Protein AF-A0A447JPW1-F1 (afdb_monomer)

Structure (mmCIF, N/CA/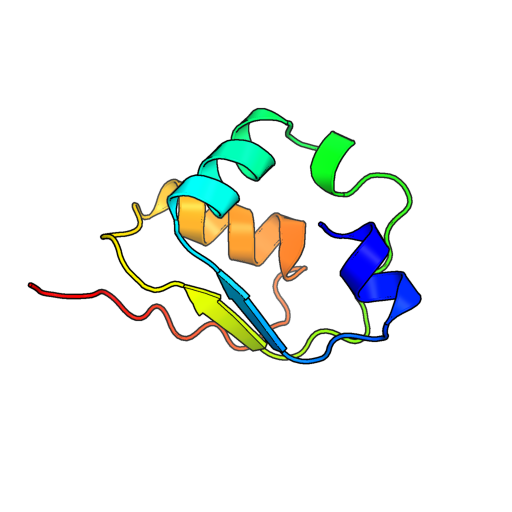C/O backbone):
data_AF-A0A447JPW1-F1
#
_entry.id   AF-A0A447JPW1-F1
#
loop_
_atom_site.group_PDB
_atom_site.id
_atom_site.type_symbol
_atom_site.label_atom_id
_atom_site.label_alt_id
_atom_site.label_comp_id
_atom_site.label_asym_id
_atom_site.label_entity_id
_atom_site.label_seq_id
_atom_site.pdbx_PDB_ins_code
_atom_site.Cartn_x
_atom_site.Cartn_y
_atom_site.Cartn_z
_atom_site.occupancy
_atom_site.B_iso_or_equiv
_atom_site.auth_seq_id
_atom_site.auth_comp_id
_atom_site.auth_asym_id
_atom_site.auth_atom_id
_atom_site.pdbx_PDB_model_num
ATOM 1 N N . MET A 1 1 ? -8.430 3.055 -5.604 1.00 91.69 1 MET A N 1
ATOM 2 C CA . MET A 1 1 ? -7.838 1.893 -4.893 1.00 91.69 1 MET A CA 1
ATOM 3 C C . MET A 1 1 ? -7.943 2.036 -3.374 1.00 91.69 1 MET A C 1
ATOM 5 O O . MET A 1 1 ? -8.620 1.237 -2.748 1.00 91.69 1 MET A O 1
ATOM 9 N N . CYS A 1 2 ? -7.334 3.057 -2.768 1.00 95.00 2 CYS A N 1
ATOM 10 C CA . CYS A 1 2 ? -7.270 3.211 -1.306 1.00 95.00 2 CYS A CA 1
ATOM 11 C C . CYS A 1 2 ? -8.638 3.324 -0.609 1.00 95.00 2 CYS A C 1
ATOM 13 O O . CYS A 1 2 ? -8.833 2.757 0.455 1.00 95.00 2 CYS A O 1
ATOM 15 N N . GLN A 1 3 ? -9.628 3.952 -1.245 1.00 96.38 3 GLN A N 1
ATOM 16 C CA . GLN A 1 3 ? -10.998 3.982 -0.714 1.00 96.38 3 GLN A CA 1
ATOM 17 C C . GLN A 1 3 ? -11.648 2.589 -0.648 1.00 96.38 3 GLN A C 1
ATOM 19 O O . GLN A 1 3 ? -12.457 2.325 0.235 1.00 96.38 3 GLN A O 1
ATOM 24 N N . VAL A 1 4 ? -11.292 1.680 -1.565 1.00 96.31 4 VAL A N 1
ATOM 25 C CA . VAL A 1 4 ? -11.766 0.283 -1.542 1.00 96.31 4 VAL A CA 1
ATOM 26 C C . VAL A 1 4 ? -11.163 -0.441 -0.344 1.00 96.31 4 VAL A C 1
ATOM 28 O O . VAL A 1 4 ? -11.869 -1.180 0.336 1.00 96.31 4 VAL A O 1
ATOM 31 N N . VAL A 1 5 ? -9.885 -0.186 -0.049 1.00 96.81 5 VAL A N 1
ATOM 32 C CA . VAL A 1 5 ? -9.228 -0.711 1.153 1.00 96.81 5 VAL A CA 1
ATOM 33 C C . VAL A 1 5 ? -10.004 -0.303 2.402 1.00 96.81 5 VAL A C 1
ATOM 35 O O . VAL A 1 5 ? -10.343 -1.174 3.196 1.00 96.81 5 VAL A O 1
ATOM 38 N N . ASP A 1 6 ? -10.349 0.977 2.530 1.00 97.31 6 ASP A N 1
ATOM 39 C CA . ASP A 1 6 ? -11.072 1.494 3.697 1.00 97.31 6 ASP A CA 1
ATOM 40 C C . ASP A 1 6 ? -12.492 0.937 3.782 1.00 97.31 6 ASP A C 1
ATOM 42 O O . ASP A 1 6 ? -12.911 0.433 4.823 1.00 97.31 6 ASP A O 1
ATOM 46 N N . LYS A 1 7 ? -13.225 0.964 2.666 1.00 97.94 7 LYS A N 1
ATOM 47 C CA . LYS A 1 7 ? -14.611 0.490 2.604 1.00 97.94 7 LYS A CA 1
ATOM 48 C C . LYS A 1 7 ? -14.739 -0.990 2.959 1.00 97.94 7 LYS A C 1
ATOM 50 O O . LYS A 1 7 ? -15.713 -1.381 3.593 1.00 97.94 7 LYS A O 1
ATOM 55 N N . HIS A 1 8 ? -13.782 -1.806 2.527 1.00 97.94 8 HIS A N 1
ATOM 56 C CA . HIS A 1 8 ? -13.833 -3.259 2.688 1.00 97.94 8 HIS A CA 1
ATOM 57 C C . HIS A 1 8 ? -12.897 -3.785 3.774 1.00 97.94 8 HIS A C 1
ATOM 59 O O . HIS A 1 8 ? -12.794 -4.997 3.939 1.00 97.94 8 HIS A O 1
ATOM 65 N N . GLN A 1 9 ? -12.224 -2.892 4.506 1.00 97.19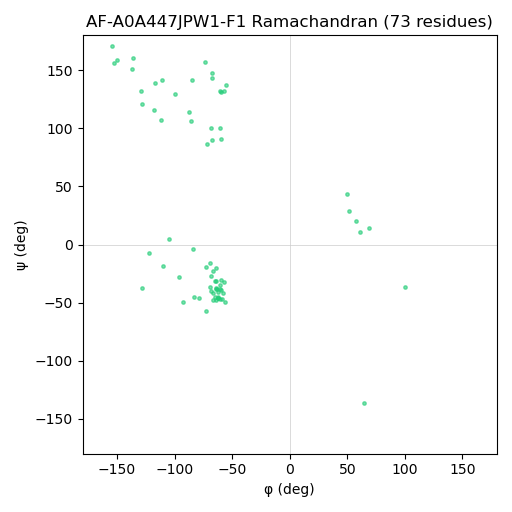 9 GLN A N 1
ATOM 66 C CA . GLN A 1 9 ? -11.260 -3.244 5.548 1.00 97.19 9 GLN A CA 1
ATOM 67 C C . GLN A 1 9 ? -10.228 -4.269 5.058 1.00 97.19 9 GLN A C 1
ATOM 69 O O . GLN A 1 9 ? -9.897 -5.234 5.743 1.00 97.19 9 GLN A O 1
ATOM 74 N N . VAL A 1 10 ? -9.718 -4.065 3.841 1.00 97.31 10 VAL A N 1
ATOM 75 C CA . VAL A 1 10 ? -8.784 -4.999 3.200 1.00 97.31 10 VAL A CA 1
ATOM 76 C C . VAL A 1 10 ? -7.525 -5.139 4.056 1.00 97.31 10 VAL A C 1
ATOM 78 O O . VAL A 1 10 ? -6.924 -4.139 4.453 1.00 97.31 10 VAL A O 1
ATOM 81 N N . ASN A 1 11 ? -7.102 -6.379 4.315 1.00 95.69 11 ASN A N 1
ATOM 82 C CA . ASN A 1 11 ? -5.891 -6.675 5.089 1.00 95.69 11 ASN A CA 1
ATOM 83 C C . ASN A 1 11 ? -4.654 -6.939 4.217 1.00 95.69 11 ASN A C 1
A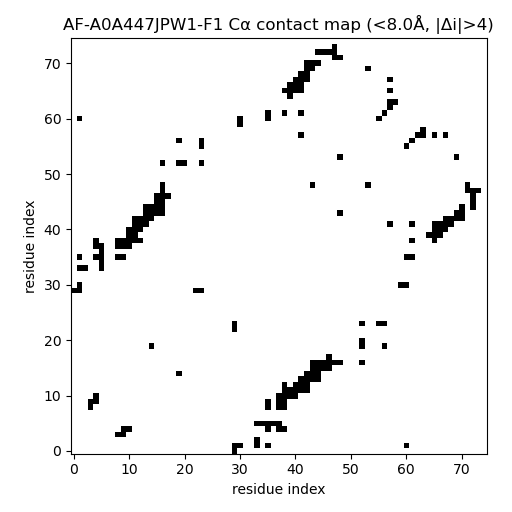TOM 85 O O . ASN A 1 11 ? -3.530 -6.685 4.655 1.00 95.69 11 ASN A O 1
ATOM 89 N N . ILE A 1 12 ? -4.844 -7.440 2.995 1.00 94.44 12 ILE A N 1
ATOM 90 C CA . ILE A 1 12 ? -3.766 -7.784 2.060 1.00 94.44 12 ILE A CA 1
ATOM 91 C C . ILE A 1 12 ? -4.057 -7.112 0.724 1.00 94.44 12 ILE A C 1
ATOM 93 O O . ILE A 1 12 ? -5.094 -7.376 0.119 1.00 94.44 12 ILE A O 1
ATOM 97 N N . LEU A 1 13 ? -3.136 -6.269 0.256 1.00 94.69 13 LEU A N 1
ATOM 98 C CA . LEU A 1 13 ? -3.226 -5.648 -1.064 1.00 94.69 13 LEU A CA 1
ATOM 99 C C . LEU A 1 13 ? -2.131 -6.206 -1.975 1.00 94.69 13 LEU A C 1
ATOM 101 O O . LEU A 1 13 ? -0.945 -5.896 -1.821 1.00 94.69 13 LEU A O 1
ATOM 105 N N . TYR A 1 14 ? -2.552 -7.034 -2.927 1.00 94.06 14 TYR A N 1
ATOM 106 C CA . TYR A 1 14 ? -1.688 -7.693 -3.902 1.00 94.06 14 TYR A CA 1
ATOM 107 C C . TYR A 1 14 ? -2.080 -7.233 -5.308 1.00 94.06 14 TYR A C 1
ATOM 109 O O . TYR A 1 14 ? -3.217 -7.443 -5.724 1.00 94.06 14 TYR A O 1
ATOM 117 N N . THR A 1 15 ? -1.181 -6.536 -6.012 1.00 95.00 15 THR A N 1
ATOM 118 C CA . THR A 1 15 ? -1.513 -5.879 -7.292 1.00 95.00 15 THR A CA 1
ATOM 119 C C . THR A 1 15 ? -0.322 -5.793 -8.249 1.00 95.00 15 THR A C 1
ATOM 121 O O . THR A 1 15 ? 0.835 -5.832 -7.834 1.00 95.00 15 THR A O 1
ATOM 124 N N . ALA A 1 16 ? -0.587 -5.628 -9.544 1.00 95.25 16 ALA A N 1
ATOM 125 C CA . ALA A 1 16 ? 0.464 -5.502 -10.552 1.00 95.25 16 ALA A CA 1
ATOM 126 C C . ALA A 1 16 ? 1.282 -4.196 -10.408 1.00 95.25 16 ALA A C 1
ATOM 128 O O . ALA A 1 16 ? 0.703 -3.161 -10.047 1.00 95.25 16 ALA A O 1
ATOM 129 N N . PRO A 1 17 ? 2.591 -4.186 -10.750 1.00 95.75 17 PRO A N 1
ATOM 130 C CA . PRO A 1 17 ? 3.416 -2.973 -10.747 1.00 95.75 17 PRO A CA 1
ATOM 131 C C . PRO A 1 17 ? 2.862 -1.858 -11.630 1.00 95.75 17 PRO A C 1
ATOM 133 O 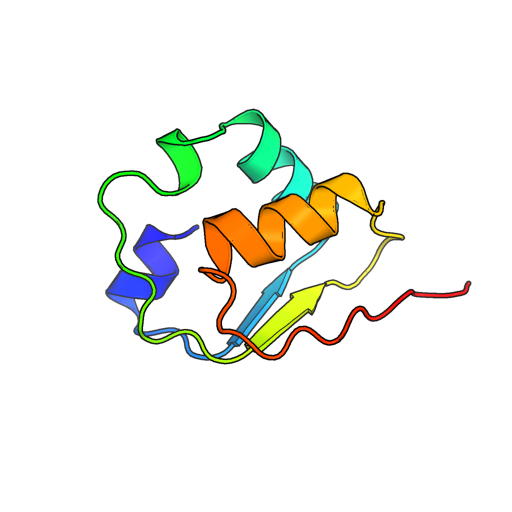O . PRO A 1 17 ? 2.990 -0.686 -11.289 1.00 95.75 17 PRO A O 1
ATOM 136 N N . THR A 1 18 ? 2.195 -2.205 -12.731 1.00 96.75 18 THR A N 1
ATOM 137 C CA . THR A 1 18 ? 1.512 -1.235 -13.596 1.00 96.75 18 THR A CA 1
ATOM 138 C C . THR A 1 18 ? 0.453 -0.429 -12.838 1.00 96.75 18 THR A C 1
ATOM 140 O O . THR A 1 18 ? 0.422 0.794 -12.958 1.00 96.75 18 THR A O 1
ATOM 143 N N . ALA A 1 19 ? -0.336 -1.061 -11.962 1.00 96.69 19 ALA A N 1
ATOM 144 C CA . ALA A 1 19 ? -1.288 -0.342 -11.113 1.00 96.69 19 ALA A CA 1
ATOM 145 C C . ALA A 1 19 ? -0.582 0.517 -10.049 1.00 96.69 19 ALA A C 1
ATOM 147 O O . ALA A 1 19 ? -1.021 1.626 -9.758 1.00 96.69 19 ALA A O 1
ATOM 148 N N . ILE A 1 20 ? 0.535 0.034 -9.496 1.00 96.88 20 ILE A N 1
ATOM 149 C CA . ILE A 1 20 ? 1.342 0.797 -8.532 1.00 96.88 20 ILE A CA 1
ATOM 150 C C . ILE A 1 20 ? 1.900 2.065 -9.185 1.00 96.88 20 ILE A C 1
ATOM 152 O O . ILE A 1 20 ? 1.786 3.143 -8.611 1.00 96.88 20 ILE A O 1
ATOM 156 N N . ARG A 1 21 ? 2.451 1.960 -10.399 1.00 97.06 21 ARG A N 1
ATOM 157 C CA . ARG A 1 21 ? 2.973 3.106 -11.158 1.00 97.06 21 ARG A CA 1
ATOM 158 C C . ARG A 1 21 ? 1.876 4.109 -11.516 1.00 97.06 21 ARG A C 1
ATOM 160 O O . ARG A 1 21 ? 2.123 5.306 -11.432 1.00 97.06 21 ARG A O 1
ATOM 167 N N . ALA A 1 22 ? 0.673 3.642 -11.854 1.00 97.50 22 ALA A N 1
ATOM 168 C CA . ALA A 1 22 ? -0.469 4.526 -12.094 1.00 97.50 22 ALA A CA 1
ATOM 169 C C . ALA A 1 22 ? -0.845 5.327 -10.834 1.00 97.50 22 ALA A C 1
ATOM 171 O O . ALA A 1 22 ? -0.980 6.544 -10.897 1.00 97.50 22 ALA A O 1
ATOM 172 N N . LEU A 1 23 ? -0.916 4.668 -9.671 1.00 97.00 23 LEU A N 1
ATOM 173 C CA . LEU A 1 23 ? -1.158 5.346 -8.391 1.00 97.00 23 LEU A CA 1
ATOM 174 C C . LEU A 1 23 ? -0.018 6.310 -8.027 1.00 97.00 23 LEU A C 1
ATOM 176 O O . LEU A 1 23 ? -0.266 7.398 -7.519 1.00 97.00 23 LEU A O 1
ATOM 180 N N . MET A 1 24 ? 1.229 5.929 -8.310 1.00 97.06 24 MET A N 1
ATOM 181 C CA . MET A 1 24 ? 2.394 6.787 -8.098 1.00 97.06 24 MET A CA 1
ATOM 182 C C . MET A 1 24 ? 2.332 8.056 -8.952 1.00 97.06 24 MET A C 1
ATOM 184 O O . MET A 1 24 ? 2.633 9.135 -8.446 1.00 97.06 24 MET A O 1
ATOM 188 N N . ALA A 1 25 ? 1.894 7.944 -10.209 1.00 97.31 25 ALA A N 1
ATOM 189 C CA . ALA A 1 25 ? 1.705 9.083 -11.104 1.00 97.31 25 ALA A CA 1
ATOM 190 C C . ALA A 1 25 ? 0.597 10.040 -10.623 1.00 97.31 25 ALA A C 1
ATOM 192 O O . ALA A 1 25 ? 0.696 11.247 -10.833 1.00 97.31 25 ALA A O 1
ATOM 193 N N . GLU A 1 26 ? -0.432 9.527 -9.940 1.00 96.06 26 GLU A N 1
ATOM 194 C CA . GLU A 1 26 ? -1.456 10.351 -9.281 1.00 96.06 26 GLU A CA 1
ATOM 195 C C . GLU A 1 26 ? -0.940 11.063 -8.014 1.00 96.06 26 GLU A C 1
ATOM 197 O O . GLU A 1 26 ? -1.528 12.057 -7.574 1.00 96.06 26 GLU A O 1
ATOM 202 N N . GLY A 1 27 ? 0.161 10.589 -7.425 1.00 93.62 27 GLY A N 1
ATOM 203 C CA . GLY A 1 27 ? 0.792 11.196 -6.256 1.00 93.62 27 GLY A CA 1
ATOM 204 C C . GLY A 1 27 ? -0.097 11.158 -5.011 1.00 93.62 27 GLY A C 1
ATOM 205 O O . GLY A 1 27 ? -0.724 10.144 -4.701 1.00 93.62 27 GLY A O 1
ATOM 206 N N . ASP A 1 28 ? -0.151 12.265 -4.266 1.00 94.06 28 ASP A N 1
ATOM 207 C CA . ASP A 1 28 ? -0.888 12.323 -2.995 1.00 94.06 28 ASP A CA 1
ATOM 208 C C . ASP A 1 28 ? -2.412 12.183 -3.173 1.00 94.06 28 ASP A C 1
ATOM 210 O O . ASP A 1 28 ? -3.090 11.697 -2.267 1.00 94.06 28 ASP A O 1
ATOM 214 N N . LYS A 1 29 ? -2.951 12.485 -4.364 1.00 96.44 29 LYS A N 1
ATOM 215 C CA . LYS A 1 29 ? -4.377 12.276 -4.678 1.00 96.44 29 LYS A CA 1
ATOM 216 C C . LYS A 1 29 ? -4.795 10.812 -4.556 1.00 96.44 29 LYS A C 1
ATOM 218 O O . LYS A 1 29 ? -5.925 10.527 -4.171 1.00 96.44 29 LYS A O 1
ATOM 223 N N . ALA A 1 30 ? -3.881 9.875 -4.819 1.00 95.00 30 ALA A N 1
ATOM 224 C CA . ALA A 1 30 ? -4.159 8.444 -4.714 1.00 95.00 30 ALA A CA 1
ATOM 225 C C . ALA A 1 30 ? -4.479 7.996 -3.274 1.00 95.00 30 ALA A C 1
ATOM 227 O O . ALA A 1 30 ? -5.055 6.921 -3.070 1.00 95.00 30 ALA A O 1
ATOM 228 N N . ILE A 1 31 ? -4.076 8.785 -2.271 1.00 95.31 31 ILE A N 1
ATOM 229 C CA . ILE A 1 31 ? -4.188 8.455 -0.843 1.00 95.31 31 ILE A CA 1
ATOM 230 C C . ILE A 1 31 ? -4.984 9.481 -0.032 1.00 95.31 31 ILE A C 1
ATOM 232 O O . ILE A 1 31 ? -5.256 9.241 1.148 1.00 95.31 31 ILE A O 1
ATOM 236 N N . GLU A 1 32 ? -5.350 10.605 -0.636 1.00 96.06 32 GLU A N 1
ATOM 237 C CA . GLU A 1 32 ? -6.077 11.686 0.015 1.00 96.06 32 GLU A CA 1
ATOM 238 C C . GLU A 1 32 ? -7.403 11.191 0.609 1.00 96.06 32 GLU A C 1
ATOM 240 O O . GLU A 1 32 ? -8.162 10.455 -0.022 1.00 96.06 32 GLU A O 1
ATOM 245 N N . GLY A 1 33 ? -7.660 11.556 1.868 1.00 96.00 33 GLY A N 1
ATOM 246 C CA . GLY A 1 33 ? -8.874 11.158 2.582 1.00 96.00 33 GLY A CA 1
ATOM 247 C C . GLY A 1 33 ? -8.976 9.666 2.927 1.00 96.00 33 GLY A C 1
ATOM 248 O O . GLY A 1 33 ? -10.062 9.222 3.286 1.00 96.00 33 GLY A O 1
ATOM 249 N N . THR A 1 34 ? -7.884 8.892 2.828 1.00 96.44 34 THR A N 1
ATOM 250 C CA . THR A 1 34 ? -7.899 7.443 3.115 1.00 96.44 34 THR A CA 1
ATOM 251 C C . THR A 1 34 ? -7.004 7.041 4.285 1.00 96.44 34 THR A C 1
ATOM 253 O O . THR A 1 34 ? -5.855 7.489 4.405 1.00 96.44 34 THR A O 1
ATOM 256 N N . ASP A 1 35 ? -7.496 6.129 5.125 1.00 94.81 35 ASP A N 1
ATOM 257 C CA . ASP A 1 35 ? -6.794 5.666 6.324 1.00 94.81 35 ASP A CA 1
ATOM 258 C C . ASP A 1 35 ? -5.944 4.415 6.069 1.00 94.81 35 ASP A C 1
ATOM 260 O O . ASP A 1 35 ? -4.762 4.388 6.396 1.00 94.81 35 ASP A O 1
ATOM 264 N N . ARG A 1 36 ? -6.489 3.378 5.442 1.00 95.38 36 ARG A N 1
ATOM 265 C CA . ARG A 1 36 ? -5.792 2.130 5.086 1.00 95.38 36 ARG A CA 1
ATOM 266 C C . ARG A 1 36 ? -5.162 1.400 6.279 1.00 95.38 36 ARG A C 1
ATOM 268 O O . ARG A 1 36 ? -4.266 0.576 6.098 1.00 95.38 36 ARG A O 1
ATOM 275 N N . SER A 1 37 ? -5.607 1.681 7.506 1.00 94.69 37 SER A N 1
ATOM 276 C CA . SER A 1 37 ? -5.066 1.072 8.730 1.00 94.69 37 SER A CA 1
ATOM 277 C C . SER A 1 37 ? -5.392 -0.416 8.867 1.00 94.69 37 SER A C 1
ATOM 279 O O . SER A 1 37 ? -4.735 -1.108 9.648 1.00 94.69 37 SER A O 1
ATOM 281 N N . SER A 1 38 ? -6.353 -0.933 8.094 1.00 95.81 38 SER A N 1
ATOM 282 C CA . SER A 1 38 ? -6.671 -2.362 8.008 1.00 95.81 38 SER A CA 1
ATOM 283 C C . SER A 1 38 ? -5.561 -3.181 7.344 1.00 95.81 38 SER A C 1
ATOM 285 O O . SER A 1 38 ? -5.410 -4.369 7.649 1.00 95.81 38 SER A O 1
ATOM 287 N N . LEU A 1 39 ? -4.762 -2.560 6.469 1.00 95.25 39 LEU A N 1
ATOM 288 C CA . LEU A 1 39 ? -3.718 -3.249 5.722 1.00 95.25 39 LEU A CA 1
ATOM 289 C C . LEU A 1 39 ? -2.593 -3.739 6.642 1.00 95.25 39 LEU A C 1
ATOM 291 O O . LEU A 1 39 ? -2.194 -3.102 7.623 1.00 95.25 39 LEU A O 1
ATOM 295 N N . ARG A 1 40 ? -2.080 -4.917 6.300 1.00 92.12 40 ARG A N 1
ATOM 296 C CA . ARG A 1 40 ? -0.997 -5.611 7.004 1.00 92.12 40 ARG A CA 1
ATOM 297 C C . ARG A 1 40 ? 0.108 -6.031 6.049 1.00 92.12 40 ARG A C 1
ATOM 299 O O . ARG A 1 40 ? 1.277 -5.955 6.416 1.00 92.12 40 ARG A O 1
ATOM 306 N N . ILE A 1 41 ? -0.264 -6.454 4.841 1.00 91.50 41 ILE A N 1
ATOM 307 C CA . ILE A 1 41 ? 0.661 -6.989 3.843 1.00 91.50 41 ILE A CA 1
ATOM 308 C C . ILE A 1 41 ? 0.440 -6.278 2.513 1.00 91.50 41 ILE A C 1
ATOM 310 O O . ILE A 1 41 ? -0.687 -6.171 2.023 1.00 91.50 41 ILE A O 1
ATOM 314 N N . LEU A 1 42 ? 1.549 -5.846 1.919 1.00 94.06 42 LEU A N 1
ATOM 315 C CA . LEU A 1 42 ? 1.612 -5.376 0.545 1.00 94.06 42 LEU A CA 1
ATOM 316 C C . LEU A 1 42 ? 2.404 -6.370 -0.287 1.00 94.06 42 LEU A C 1
ATOM 318 O O . LEU A 1 42 ? 3.444 -6.873 0.147 1.00 94.06 42 LEU A O 1
ATOM 322 N N . GLY A 1 43 ? 1.963 -6.589 -1.517 1.00 91.69 43 GLY A N 1
ATOM 323 C CA . GLY A 1 43 ? 2.796 -7.277 -2.482 1.00 91.69 43 GLY A CA 1
ATOM 324 C C . GLY A 1 43 ? 2.456 -6.928 -3.917 1.00 91.69 43 GLY A C 1
ATOM 325 O O . GLY A 1 43 ? 1.476 -6.235 -4.205 1.00 91.69 43 GLY A O 1
ATOM 326 N N . SER A 1 44 ? 3.327 -7.395 -4.802 1.00 92.56 44 SER A N 1
ATOM 327 C CA . SER A 1 44 ? 3.221 -7.170 -6.231 1.00 92.56 44 SER A CA 1
ATOM 328 C C . SER A 1 44 ? 3.521 -8.438 -7.019 1.00 92.56 44 SER A C 1
ATOM 330 O O . SER A 1 44 ? 4.245 -9.305 -6.525 1.00 92.56 44 SER A O 1
ATOM 332 N N . VAL A 1 45 ? 2.916 -8.562 -8.203 1.00 92.06 45 VAL A N 1
ATOM 333 C CA . VAL A 1 45 ? 2.987 -9.755 -9.057 1.00 92.06 45 VAL A CA 1
ATOM 334 C C . VAL A 1 45 ? 2.795 -9.401 -10.529 1.00 92.06 45 VAL A C 1
ATOM 336 O O . VAL A 1 45 ? 2.149 -8.408 -10.855 1.00 92.06 45 VAL A O 1
ATOM 339 N N . GLY A 1 46 ? 3.314 -10.252 -11.410 1.00 91.50 46 GLY A N 1
ATOM 340 C CA . GLY A 1 46 ? 3.040 -10.236 -12.847 1.00 91.50 46 GLY A CA 1
ATOM 341 C C . GLY A 1 46 ? 4.130 -9.573 -13.680 1.00 91.50 46 GLY A C 1
ATOM 342 O O . GLY A 1 46 ? 4.443 -10.066 -14.753 1.00 91.50 46 GLY A O 1
ATOM 343 N N . GLU A 1 47 ? 4.751 -8.509 -13.176 1.00 92.44 47 GLU A N 1
ATOM 344 C CA . GLU A 1 47 ? 5.842 -7.812 -13.862 1.00 92.44 47 GLU A CA 1
ATOM 345 C C . GLU A 1 47 ? 6.976 -7.483 -12.876 1.00 92.44 47 GLU A C 1
ATOM 347 O O . GLU A 1 47 ? 6.735 -7.401 -11.664 1.00 92.44 47 GLU A O 1
ATOM 352 N N . PRO A 1 48 ? 8.199 -7.219 -13.366 1.00 92.06 48 PRO A N 1
ATOM 353 C CA . PRO A 1 48 ? 9.247 -6.620 -12.556 1.00 92.06 48 PRO A CA 1
ATOM 354 C C . PRO A 1 48 ? 8.835 -5.240 -12.027 1.00 92.06 48 PRO A C 1
ATOM 356 O O . PRO A 1 48 ? 8.374 -4.359 -12.763 1.00 92.06 48 PRO A O 1
ATOM 359 N N . ILE A 1 49 ? 9.038 -5.031 -10.727 1.00 91.69 49 ILE A N 1
ATOM 360 C CA . ILE A 1 49 ? 8.834 -3.739 -10.074 1.00 91.69 49 ILE A CA 1
ATOM 361 C C . ILE A 1 49 ? 10.172 -3.024 -9.895 1.00 91.69 49 ILE A C 1
ATOM 363 O O . ILE A 1 49 ? 11.128 -3.591 -9.365 1.00 91.69 49 ILE A O 1
ATOM 367 N N . ASN A 1 50 ? 10.243 -1.761 -10.319 1.00 91.31 50 ASN A N 1
ATOM 368 C CA . ASN A 1 50 ? 11.442 -0.960 -10.097 1.00 91.31 50 ASN A CA 1
ATOM 369 C C . ASN A 1 50 ? 11.554 -0.531 -8.611 1.00 91.31 50 ASN A C 1
ATOM 371 O O . ASN A 1 50 ? 10.547 -0.500 -7.890 1.00 91.31 50 ASN A O 1
ATOM 375 N N . PRO A 1 51 ? 12.766 -0.213 -8.116 1.00 93.12 51 PRO A N 1
ATOM 376 C CA . PRO A 1 51 ? 12.957 0.113 -6.706 1.00 93.12 51 PRO A CA 1
ATOM 377 C C . PRO A 1 51 ? 12.154 1.321 -6.220 1.00 93.12 51 PRO A C 1
ATOM 379 O O . PRO A 1 51 ? 11.611 1.265 -5.118 1.00 93.12 51 PRO A O 1
ATOM 382 N N . GLU A 1 52 ? 12.043 2.356 -7.051 1.00 94.69 52 GLU A N 1
ATOM 383 C CA . GLU A 1 52 ? 11.334 3.603 -6.754 1.00 94.69 52 GLU A CA 1
ATOM 384 C C . GLU A 1 52 ? 9.831 3.378 -6.548 1.00 94.69 52 GLU A C 1
ATOM 386 O O . GLU A 1 52 ? 9.272 3.797 -5.537 1.00 94.69 52 GLU A O 1
ATOM 391 N N . ALA A 1 53 ? 9.176 2.641 -7.449 1.00 94.88 53 ALA A N 1
ATOM 392 C CA . ALA A 1 53 ? 7.756 2.325 -7.340 1.00 94.88 53 ALA A CA 1
ATOM 393 C C . ALA A 1 53 ? 7.472 1.458 -6.112 1.00 94.88 53 ALA A C 1
ATOM 395 O O . ALA A 1 53 ? 6.458 1.650 -5.443 1.00 94.88 53 ALA A O 1
ATOM 396 N N . TRP A 1 54 ? 8.371 0.525 -5.779 1.00 93.88 54 TRP A N 1
ATOM 397 C CA . TRP A 1 54 ? 8.246 -0.248 -4.545 1.00 93.88 54 TRP A CA 1
ATOM 398 C C . TRP A 1 54 ? 8.381 0.633 -3.301 1.00 93.88 54 TRP A C 1
ATOM 400 O O . TRP A 1 54 ? 7.587 0.506 -2.370 1.00 93.88 54 TRP A O 1
ATOM 410 N N . GLU A 1 55 ? 9.371 1.523 -3.279 1.00 94.12 55 GLU A N 1
ATOM 411 C CA . GLU A 1 55 ? 9.590 2.434 -2.160 1.00 94.12 55 GLU A CA 1
ATOM 412 C C . GLU A 1 55 ? 8.399 3.376 -1.969 1.00 94.12 55 GLU A C 1
ATOM 414 O O . GLU A 1 55 ? 7.889 3.502 -0.855 1.00 94.12 55 GLU A O 1
ATOM 419 N N . TRP A 1 56 ? 7.885 3.958 -3.055 1.00 95.38 56 TRP A N 1
ATOM 420 C CA . TRP A 1 56 ? 6.669 4.763 -3.025 1.00 95.38 56 TRP A CA 1
ATOM 421 C C . TRP A 1 56 ? 5.478 3.955 -2.505 1.00 95.38 56 TRP A C 1
ATOM 423 O O . TRP A 1 56 ? 4.771 4.413 -1.611 1.00 95.38 56 TRP A O 1
ATOM 433 N N . TYR A 1 57 ? 5.279 2.728 -2.995 1.00 95.12 57 TYR A N 1
ATOM 434 C CA . TYR A 1 57 ? 4.172 1.871 -2.573 1.00 95.12 57 TYR A CA 1
ATOM 435 C C . TYR A 1 57 ? 4.231 1.559 -1.075 1.00 95.12 57 TYR A C 1
ATOM 437 O O . TYR A 1 57 ? 3.249 1.733 -0.353 1.00 95.12 57 TYR A O 1
ATOM 445 N N . TRP A 1 58 ? 5.403 1.173 -0.577 1.00 94.19 58 TRP A N 1
ATOM 446 C CA . TRP A 1 58 ? 5.602 0.864 0.833 1.00 94.19 58 TRP A CA 1
ATOM 447 C C . TRP A 1 58 ? 5.457 2.098 1.741 1.00 94.19 58 TRP A C 1
ATOM 449 O O . TRP A 1 58 ? 4.797 2.016 2.780 1.00 94.19 58 TRP A O 1
ATOM 459 N N . LYS A 1 59 ? 5.990 3.258 1.335 1.00 93.88 59 LYS A N 1
ATOM 460 C CA . LYS A 1 59 ? 5.886 4.506 2.108 1.00 93.88 59 LYS A CA 1
ATOM 461 C C . LYS A 1 59 ? 4.479 5.091 2.068 1.00 93.88 59 LYS A C 1
ATOM 463 O O . LYS A 1 59 ? 3.849 5.292 3.104 1.00 93.88 59 LYS A O 1
ATOM 468 N N . LYS A 1 60 ? 3.965 5.356 0.867 1.00 95.19 60 LYS A N 1
ATOM 469 C CA . LYS A 1 60 ? 2.722 6.105 0.666 1.00 95.19 60 LYS A CA 1
ATOM 470 C C . LYS A 1 60 ? 1.497 5.249 0.907 1.00 95.19 60 LYS A C 1
ATOM 472 O O . LYS A 1 60 ? 0.618 5.713 1.623 1.00 95.19 60 LYS A O 1
ATOM 477 N N . ILE A 1 61 ? 1.432 4.022 0.379 1.00 94.94 61 ILE A N 1
ATOM 478 C CA . ILE A 1 61 ? 0.290 3.120 0.613 1.00 94.94 61 ILE A CA 1
ATOM 479 C C . ILE A 1 61 ? 0.447 2.382 1.943 1.00 94.94 61 ILE A C 1
ATOM 481 O O . ILE A 1 61 ? -0.505 2.322 2.720 1.00 94.94 61 ILE A O 1
ATOM 485 N N . GLY A 1 62 ? 1.647 1.865 2.216 1.00 92.12 62 GLY A N 1
ATOM 486 C CA . GLY A 1 62 ? 1.932 1.017 3.375 1.00 92.12 62 GLY A CA 1
ATOM 487 C C . GLY A 1 62 ? 2.249 1.734 4.688 1.00 92.12 62 GLY A C 1
ATOM 488 O O . GLY A 1 62 ? 2.426 1.072 5.715 1.00 92.12 62 GLY A O 1
ATOM 489 N N . LYS A 1 63 ? 2.331 3.071 4.674 1.00 91.75 63 LYS A N 1
ATOM 490 C CA . LYS A 1 63 ? 2.673 3.912 5.834 1.00 91.75 63 LYS A CA 1
ATOM 491 C C . LYS A 1 63 ? 3.960 3.474 6.551 1.00 91.75 63 LYS A C 1
ATOM 493 O O . LYS A 1 63 ? 4.046 3.628 7.766 1.00 91.75 63 LYS A O 1
ATOM 498 N N . GLU A 1 64 ? 4.911 2.870 5.836 1.00 87.25 64 GLU A N 1
ATOM 499 C CA . GLU A 1 64 ? 6.192 2.378 6.382 1.00 87.25 64 GLU A CA 1
ATOM 500 C C . GLU A 1 64 ? 6.076 1.299 7.478 1.00 87.25 64 GLU A C 1
ATOM 502 O O . GLU A 1 64 ? 7.050 0.958 8.144 1.00 87.25 64 GLU A O 1
ATOM 507 N N . LYS A 1 65 ? 4.881 0.737 7.687 1.00 81.50 65 LYS A N 1
ATOM 508 C CA . LYS A 1 65 ? 4.608 -0.200 8.793 1.00 81.50 65 LYS A CA 1
ATOM 509 C C . LYS A 1 65 ? 4.382 -1.631 8.338 1.00 81.50 65 LYS A C 1
ATOM 511 O O . LYS A 1 65 ? 4.423 -2.553 9.147 1.00 81.50 65 LYS A O 1
ATOM 516 N N . MET A 1 66 ? 4.075 -1.819 7.062 1.00 78.38 66 MET A N 1
ATOM 517 C CA . MET A 1 66 ? 3.637 -3.113 6.556 1.00 78.38 66 MET A CA 1
ATOM 518 C C . MET A 1 66 ? 4.831 -3.993 6.218 1.00 78.38 66 MET A C 1
ATOM 520 O O . MET A 1 66 ? 5.833 -3.522 5.670 1.00 78.38 66 MET A O 1
ATOM 524 N N . SER A 1 67 ? 4.701 -5.286 6.517 1.00 66.94 67 SER A N 1
ATOM 525 C CA . SER A 1 67 ? 5.677 -6.281 6.094 1.00 66.94 67 SER A CA 1
ATOM 526 C C . SER A 1 67 ? 5.588 -6.420 4.575 1.00 66.94 67 SER A C 1
ATOM 528 O O . SER A 1 67 ? 4.673 -7.019 4.011 1.00 66.94 67 SER A O 1
ATOM 530 N N . GLY A 1 68 ? 6.524 -5.778 3.882 1.00 58.44 68 GLY A N 1
ATOM 531 C CA . GLY A 1 68 ? 6.636 -5.871 2.438 1.00 58.44 68 GLY A CA 1
ATOM 532 C C . GLY A 1 68 ? 7.503 -7.066 2.071 1.00 58.44 68 GLY A C 1
ATOM 533 O O . GLY A 1 68 ? 8.705 -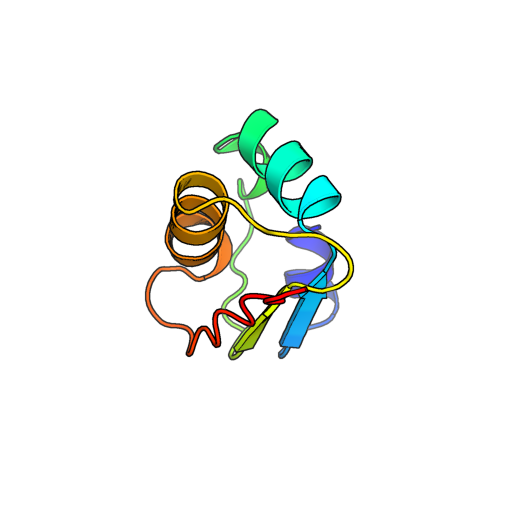7.053 2.325 1.00 58.44 68 GLY A O 1
ATOM 534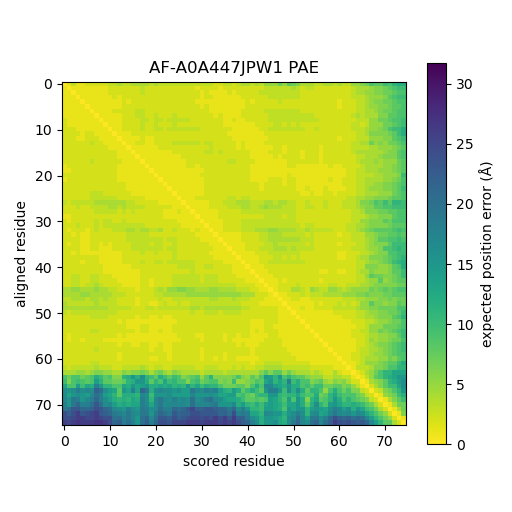 N N . ARG A 1 69 ? 6.930 -8.088 1.428 1.00 58.12 69 ARG A N 1
ATOM 535 C CA . ARG A 1 69 ? 7.751 -9.005 0.630 1.00 58.12 69 ARG A CA 1
ATOM 536 C C . ARG A 1 69 ? 7.894 -8.388 -0.747 1.00 58.12 69 ARG A C 1
ATOM 538 O O . ARG A 1 69 ? 6.951 -8.400 -1.535 1.00 58.12 69 ARG A O 1
ATOM 545 N N . ARG A 1 70 ? 9.086 -7.867 -1.034 1.00 56.25 70 ARG A N 1
ATOM 546 C CA . ARG A 1 70 ? 9.494 -7.582 -2.405 1.00 56.25 70 ARG A CA 1
ATOM 547 C C . ARG A 1 70 ? 9.645 -8.940 -3.088 1.00 56.25 70 ARG A C 1
ATOM 549 O O . ARG A 1 70 ? 10.699 -9.560 -2.997 1.00 56.25 70 ARG A O 1
ATOM 556 N N . HIS A 1 71 ? 8.576 -9.444 -3.698 1.00 53.53 71 HIS A N 1
ATOM 557 C CA . HIS A 1 7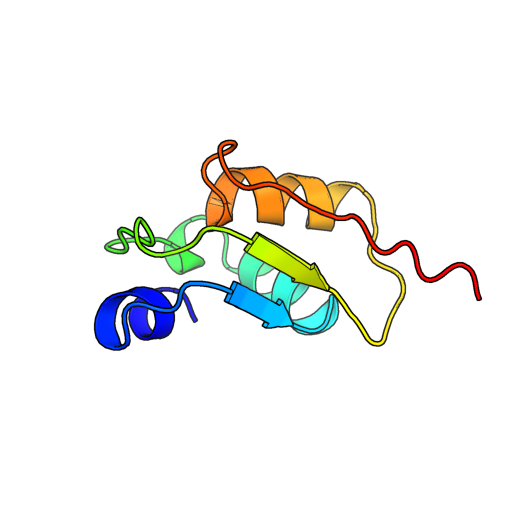1 ? 8.736 -10.506 -4.679 1.00 53.53 71 HIS A CA 1
ATOM 558 C C . HIS A 1 71 ? 9.364 -9.827 -5.894 1.00 53.53 71 HIS A C 1
ATOM 560 O O . HIS A 1 71 ? 8.681 -9.270 -6.749 1.00 53.53 71 HIS A O 1
ATOM 566 N N . LEU A 1 72 ? 10.697 -9.752 -5.878 1.00 48.91 72 LEU A N 1
ATOM 567 C CA . LEU A 1 72 ? 11.455 -9.661 -7.106 1.00 48.91 72 LEU A CA 1
ATOM 568 C C . LEU A 1 72 ? 11.094 -10.950 -7.830 1.00 48.91 72 LEU A C 1
ATOM 570 O O . LEU A 1 72 ? 11.580 -12.016 -7.463 1.00 48.91 72 LEU A O 1
ATOM 574 N N . VAL A 1 73 ? 10.182 -10.872 -8.792 1.00 43.09 73 VAL A N 1
ATOM 575 C CA . VAL A 1 73 ? 10.273 -11.788 -9.921 1.00 43.09 73 VAL A CA 1
ATOM 576 C C . VAL A 1 73 ? 11.647 -11.484 -10.524 1.00 43.09 73 VAL A C 1
ATOM 578 O O . VAL A 1 73 ? 11.820 -10.504 -11.242 1.00 43.09 73 VAL A O 1
ATOM 581 N N . ALA A 1 74 ? 12.660 -12.212 -10.040 1.00 39.44 74 ALA A N 1
ATOM 582 C CA . ALA A 1 74 ? 13.666 -12.731 -10.941 1.00 39.44 74 ALA A CA 1
ATOM 583 C C . ALA A 1 74 ? 12.885 -13.538 -11.976 1.00 39.44 74 ALA A C 1
ATOM 585 O O . ALA A 1 74 ? 11.898 -14.178 -11.602 1.00 39.44 74 ALA A O 1
ATOM 586 N N . ASP A 1 75 ? 13.277 -13.371 -13.230 1.00 40.28 75 ASP A N 1
ATOM 587 C CA . ASP A 1 75 ? 12.685 -14.014 -14.402 1.00 40.28 75 ASP A CA 1
ATOM 588 C C . ASP A 1 75 ? 12.102 -15.416 -14.138 1.00 40.28 75 ASP A C 1
ATOM 590 O O . ASP A 1 75 ? 12.764 -16.230 -13.448 1.00 40.28 75 ASP A O 1
#

pLDDT: mean 89.18, std 14.52, range [39.44, 97.94]

Foldseek 3Di:
DQVCCVVVLDAEAEEALVVLVVLVVVPCVSCPPGDNPSYAEYYHDDDAHDPVSVVCCCVRNVVVHHDYDHPRPPD

Nearest PDB structures (foldseek):
  2p20-assembly2_B  TM=9.894E-01  e=1.817E-10  Salmonella enterica subsp. enterica serovar Typhimurium
  2p2j-assembly1_A  TM=9.913E-01  e=2.228E-10  Salmonella enterica subsp. enterica serovar Typhimurium
  2p2q-assembly2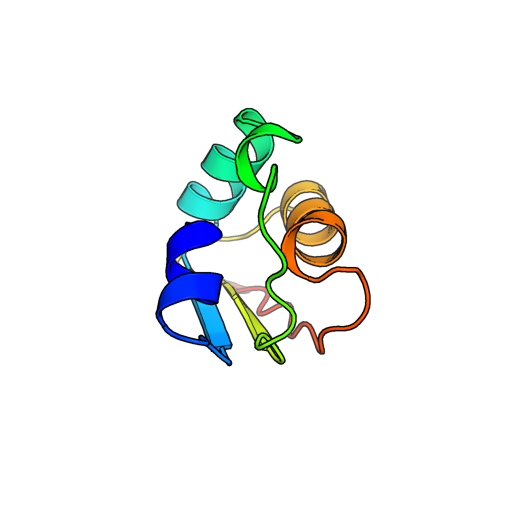_B  TM=9.890E-01  e=2.082E-10  Salmonella enterica subsp. enterica serovar Typhimurium
  2p2b-assembly1_A  TM=9.894E-01  e=3.130E-10  Salmonella enterica subsp. enterica serovar Typhimurium
  8rwj-assembly1_D  TM=9.617E-01  e=4.833E-07  Saccharomyces cerevisiae SK1

Secondary structure (DSSP, 8-state):
-HHHHHHHT-SEEEE-HHHHHHHHHHGGGGTTT---TT--EEEE-SSPPPHHHHHHIIIIITTTTSEE-------

Mean predicted aligned error: 4.22 Å

Organism: NCBI:txid1962639

Sequence (75 aa):
MCQVVDKHQVNILYTAPTAIRALMAEGDKAIEGTDRSSLRILGSVGEPINPEAWEWYWKKIGKEKMSGRRHLVAD

InterPro domains:
  IPR000873 AMP-dependent synthetase/ligase domain [PF00501] (2-63)
  IPR042099 ANL, N-terminal domain [G3DSA:3.40.50.12780] (1-71)

Radius of gyration: 11.51 Å; Cα contacts (8 Å, |Δi|>4): 108; chains: 1; bounding box: 28×26×23 Å

Solvent-accessible surface area (backbone atoms only — not comparable to full-atom values): 4410 Å² total; per-residue (Å²): 111,42,62,56,31,50,75,66,54,38,40,67,52,74,45,41,39,69,58,50,46,53,42,57,74,53,44,68,70,52,48,62,99,49,78,46,77,52,49,49,38,45,40,51,4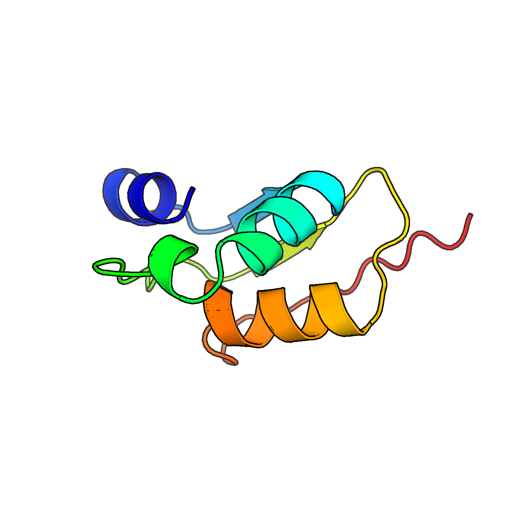7,97,54,73,67,56,70,65,56,50,49,48,44,40,45,71,72,38,66,74,72,42,61,63,57,81,61,72,61,67,133